Protein AF-A0A376MIZ0-F1 (afdb_monomer_lite)

Structure (mmCIF, N/CA/C/O backbone):
data_AF-A0A376MIZ0-F1
#
_entry.id   AF-A0A376MIZ0-F1
#
loop_
_atom_site.group_PDB
_atom_site.id
_atom_site.type_symbol
_atom_site.label_atom_id
_atom_site.label_alt_id
_atom_site.label_comp_id
_atom_site.label_asym_id
_atom_site.label_entity_id
_atom_site.label_seq_id
_atom_site.pdbx_PDB_ins_code
_atom_site.Cartn_x
_atom_site.Cartn_y
_atom_site.Cartn_z
_atom_site.occupancy
_atom_site.B_iso_or_equiv
_atom_site.auth_seq_id
_atom_site.auth_comp_id
_atom_site.auth_asym_id
_atom_site.auth_atom_id
_atom_site.pdbx_PDB_model_num
ATOM 1 N N . MET A 1 1 ? 4.180 -14.677 -13.595 1.00 46.12 1 MET A N 1
ATOM 2 C CA . MET A 1 1 ? 2.699 -14.597 -13.571 1.00 46.12 1 MET A CA 1
ATOM 3 C C . MET A 1 1 ? 2.126 -14.969 -12.203 1.00 46.12 1 MET A C 1
ATOM 5 O O . MET A 1 1 ? 1.047 -14.499 -11.889 1.00 46.12 1 MET A O 1
ATOM 9 N N . GLU A 1 2 ? 2.847 -15.721 -11.364 1.00 53.03 2 GLU A N 1
ATOM 10 C CA . GLU A 1 2 ? 2.392 -16.088 -10.010 1.00 53.03 2 GLU A CA 1
ATOM 11 C C . GLU A 1 2 ? 2.729 -15.031 -8.933 1.00 53.03 2 GLU A C 1
ATOM 13 O O . GLU A 1 2 ? 1.907 -14.735 -8.069 1.00 53.03 2 GLU A O 1
ATOM 18 N N . SER A 1 3 ? 3.890 -14.372 -9.033 1.00 57.34 3 SER A N 1
ATOM 19 C CA . SER A 1 3 ? 4.378 -13.381 -8.054 1.00 57.34 3 SER A CA 1
ATOM 20 C C . SER A 1 3 ? 3.458 -12.162 -7.902 1.00 57.34 3 SER A C 1
ATOM 22 O O . SER A 1 3 ? 3.214 -11.693 -6.795 1.00 57.34 3 SER A O 1
ATOM 24 N N . THR A 1 4 ? 2.871 -11.675 -8.998 1.00 62.25 4 THR A N 1
ATOM 25 C CA . THR A 1 4 ? 1.960 -10.523 -8.951 1.00 62.25 4 THR A CA 1
ATOM 26 C C . THR A 1 4 ? 0.620 -10.855 -8.300 1.00 62.25 4 THR A C 1
ATOM 28 O O . THR A 1 4 ? 0.043 -10.022 -7.607 1.00 62.25 4 THR A O 1
ATOM 31 N N . HIS A 1 5 ? 0.118 -12.071 -8.520 1.00 68.19 5 HIS A N 1
ATOM 32 C CA . HIS A 1 5 ? -1.147 -12.501 -7.933 1.00 68.19 5 HIS A CA 1
ATOM 33 C C . HIS A 1 5 ? -1.014 -12.605 -6.408 1.00 68.19 5 HIS A C 1
ATOM 35 O O . HIS A 1 5 ? -1.880 -12.133 -5.681 1.00 68.19 5 HIS A O 1
ATOM 41 N N . ARG A 1 6 ? 0.132 -13.109 -5.928 1.00 74.69 6 ARG A N 1
ATOM 42 C CA . ARG A 1 6 ? 0.477 -13.123 -4.499 1.00 74.69 6 ARG A CA 1
ATOM 43 C C . ARG A 1 6 ? 0.619 -11.729 -3.889 1.00 74.69 6 ARG A C 1
ATOM 45 O O . ARG A 1 6 ? 0.232 -11.540 -2.740 1.00 74.69 6 ARG A O 1
ATOM 52 N N . LEU A 1 7 ? 1.174 -10.765 -4.627 1.00 75.50 7 LEU A N 1
ATOM 53 C CA . LEU A 1 7 ? 1.280 -9.387 -4.144 1.00 75.50 7 LEU A CA 1
ATOM 54 C C . LEU A 1 7 ? -0.103 -8.758 -3.949 1.00 75.50 7 LEU A C 1
ATOM 56 O O . LEU A 1 7 ? -0.345 -8.133 -2.923 1.00 75.50 7 LEU A O 1
ATOM 60 N N . LEU A 1 8 ? -0.989 -8.911 -4.934 1.00 78.25 8 LEU A N 1
ATOM 61 C CA . LEU A 1 8 ? -2.359 -8.402 -4.858 1.00 78.25 8 LEU A CA 1
ATOM 62 C C . LEU A 1 8 ? -3.094 -8.984 -3.650 1.00 78.25 8 LEU A C 1
ATOM 64 O O . LEU A 1 8 ? -3.626 -8.220 -2.856 1.00 78.25 8 LEU A O 1
ATOM 68 N N . ASP A 1 9 ? -3.025 -10.302 -3.475 1.00 82.75 9 ASP A N 1
ATOM 69 C CA . ASP A 1 9 ? -3.630 -11.005 -2.341 1.00 82.75 9 ASP A CA 1
ATOM 70 C C . ASP A 1 9 ? -3.079 -10.495 -0.995 1.00 82.75 9 ASP A C 1
ATOM 72 O O . ASP A 1 9 ? -3.831 -10.183 -0.077 1.00 82.75 9 ASP A O 1
ATOM 76 N N . SER A 1 10 ? -1.762 -10.264 -0.921 1.00 81.19 10 SER A N 1
ATOM 77 C CA . SER A 1 10 ? -1.112 -9.696 0.270 1.00 81.19 10 SER A CA 1
ATOM 78 C C . SER A 1 10 ? -1.553 -8.253 0.547 1.00 81.19 10 SER A C 1
ATOM 80 O O . SER A 1 10 ? -1.752 -7.877 1.700 1.00 81.19 10 SER A O 1
ATOM 82 N N . LEU A 1 11 ? -1.709 -7.423 -0.490 1.00 81.00 11 LEU A N 1
ATOM 83 C CA . LEU A 1 11 ? -2.200 -6.049 -0.351 1.00 81.00 11 LEU A CA 1
ATOM 84 C C . LEU A 1 11 ? -3.670 -6.025 0.081 1.00 81.00 11 LEU A C 1
ATOM 86 O O . LEU A 1 11 ? -4.033 -5.197 0.912 1.00 81.00 11 LEU A O 1
ATOM 90 N N . GLU A 1 12 ? -4.502 -6.923 -0.448 1.00 84.75 12 GLU A N 1
ATOM 91 C CA . GLU A 1 12 ? -5.909 -7.053 -0.058 1.00 84.75 12 GLU A CA 1
ATOM 92 C C . GLU A 1 12 ? -6.053 -7.512 1.399 1.00 84.75 12 GLU A C 1
ATOM 94 O O . GLU A 1 12 ? -6.866 -6.944 2.130 1.00 84.75 12 GLU A O 1
ATOM 99 N N . ASP A 1 13 ? -5.212 -8.438 1.863 1.00 86.81 13 ASP A N 1
ATOM 100 C CA . ASP A 1 13 ? -5.185 -8.853 3.269 1.00 86.81 13 ASP A CA 1
ATOM 101 C C . ASP A 1 13 ? -4.728 -7.707 4.191 1.00 86.81 13 ASP A C 1
ATOM 103 O O . ASP A 1 13 ? -5.361 -7.415 5.205 1.00 86.81 13 ASP A O 1
ATOM 107 N N . ILE A 1 14 ? -3.700 -6.949 3.788 1.00 83.56 14 ILE A N 1
ATOM 108 C CA . ILE A 1 14 ? -3.256 -5.740 4.502 1.00 83.56 14 ILE A CA 1
ATOM 109 C C . ILE A 1 14 ? -4.382 -4.702 4.570 1.00 83.56 14 ILE A C 1
ATOM 111 O O . ILE A 1 14 ? -4.594 -4.116 5.629 1.00 83.56 14 ILE A O 1
ATOM 115 N N . VAL A 1 15 ? -5.127 -4.469 3.486 1.00 86.06 15 VAL A N 1
ATOM 116 C CA . VAL A 1 15 ? -6.295 -3.569 3.498 1.00 86.06 15 VAL A CA 1
ATOM 117 C C . VAL A 1 15 ? -7.353 -4.082 4.473 1.00 86.06 15 VAL A C 1
ATOM 119 O O . VAL A 1 15 ? -7.889 -3.297 5.251 1.00 86.06 15 VAL A O 1
ATOM 122 N N . ALA A 1 16 ? -7.642 -5.384 4.455 1.00 86.81 16 ALA A N 1
ATOM 123 C CA . ALA A 1 16 ? -8.669 -5.989 5.295 1.00 86.81 16 ALA A CA 1
ATOM 124 C C . ALA A 1 16 ? -8.307 -5.963 6.791 1.00 86.81 16 ALA A C 1
ATOM 126 O O . ALA A 1 16 ? -9.182 -5.751 7.630 1.00 86.81 16 ALA A O 1
ATOM 127 N N . VAL A 1 17 ? -7.027 -6.148 7.130 1.00 89.25 17 VAL A N 1
ATOM 128 C CA . VAL A 1 17 ? -6.539 -6.220 8.517 1.00 89.25 17 VAL A CA 1
ATOM 129 C C . VAL A 1 17 ? -6.159 -4.843 9.072 1.00 89.25 17 VAL A C 1
ATOM 131 O O . VAL A 1 17 ? -6.454 -4.541 10.228 1.00 89.25 17 VAL A O 1
ATOM 134 N N . LEU A 1 18 ? -5.483 -4.005 8.279 1.00 81.69 18 LEU A N 1
ATOM 135 C CA . LEU A 1 18 ? -4.916 -2.716 8.709 1.00 81.69 18 LEU A CA 1
ATOM 136 C C . LEU A 1 18 ? -5.723 -1.498 8.230 1.00 81.69 18 LEU A C 1
ATOM 138 O O . LEU A 1 18 ? -5.534 -0.408 8.774 1.00 81.69 18 LEU A O 1
ATOM 142 N N . GLY A 1 19 ? -6.614 -1.665 7.251 1.00 84.81 19 GLY A N 1
ATOM 143 C CA . GLY A 1 19 ? -7.435 -0.603 6.669 1.00 84.81 19 GLY A CA 1
ATOM 144 C C . GLY A 1 19 ? -6.806 0.070 5.442 1.00 84.81 19 GLY A C 1
ATOM 145 O O . GLY A 1 19 ? -5.594 0.272 5.359 1.00 84.81 19 GLY A O 1
ATOM 146 N N . GLU A 1 20 ? -7.650 0.489 4.497 1.00 84.19 20 GLU A N 1
ATOM 147 C CA . GLU A 1 20 ? -7.264 1.107 3.213 1.00 84.19 20 GLU A CA 1
ATOM 148 C C . GLU A 1 20 ? -6.458 2.413 3.333 1.00 84.19 20 GLU A C 1
ATOM 150 O O . GLU A 1 20 ? -5.699 2.769 2.430 1.00 84.19 20 GLU A O 1
ATOM 155 N N . SER A 1 21 ? -6.577 3.109 4.468 1.00 85.19 21 SER A N 1
ATOM 156 C CA . SER A 1 21 ? -5.849 4.349 4.767 1.00 85.19 21 SER A CA 1
ATOM 157 C C . SER A 1 21 ? -4.410 4.109 5.235 1.00 85.19 21 SER A C 1
ATOM 159 O O . SER A 1 21 ? -3.676 5.062 5.506 1.00 85.19 21 SER A O 1
ATOM 161 N N . ARG A 1 22 ? -3.990 2.846 5.378 1.00 85.25 22 ARG A N 1
ATOM 162 C CA . ARG A 1 22 ? -2.639 2.505 5.814 1.00 85.25 22 ARG A CA 1
ATOM 163 C C . ARG A 1 22 ? -1.642 2.844 4.714 1.00 85.25 22 ARG A C 1
ATOM 165 O O . ARG A 1 22 ? -1.714 2.309 3.615 1.00 85.25 22 ARG A O 1
ATOM 172 N N . TYR A 1 23 ? -0.677 3.700 5.030 1.00 84.69 23 TYR A N 1
ATOM 173 C CA . TYR A 1 23 ? 0.420 3.989 4.117 1.00 84.69 23 TYR A CA 1
ATOM 174 C C . TYR A 1 23 ? 1.345 2.776 4.009 1.00 84.69 23 TYR A C 1
ATOM 176 O O . TYR A 1 23 ? 1.861 2.294 5.023 1.00 84.69 23 TYR A O 1
ATOM 184 N N . VAL A 1 24 ? 1.550 2.295 2.788 1.00 83.50 24 VAL A N 1
ATOM 185 C CA . VAL A 1 24 ? 2.447 1.180 2.488 1.00 83.50 24 VAL A CA 1
ATOM 186 C C . VAL A 1 24 ? 3.401 1.575 1.374 1.00 83.50 24 VAL A C 1
ATOM 188 O O . VAL A 1 24 ? 3.149 2.487 0.588 1.00 83.50 24 VAL A O 1
ATOM 191 N N . VAL A 1 25 ? 4.539 0.897 1.333 1.00 81.00 25 VAL A N 1
ATOM 192 C CA . VAL A 1 25 ? 5.573 1.154 0.343 1.00 81.00 25 VAL A CA 1
ATOM 193 C C . VAL A 1 25 ? 5.833 -0.136 -0.403 1.00 81.00 25 VAL A C 1
ATOM 195 O O . VAL A 1 25 ? 6.220 -1.134 0.199 1.00 81.00 25 VAL A O 1
ATOM 198 N N . LEU A 1 26 ? 5.611 -0.101 -1.711 1.00 75.44 26 LEU A N 1
ATOM 199 C CA . LEU A 1 26 ? 5.950 -1.190 -2.607 1.00 75.44 26 LEU A CA 1
ATOM 200 C C . LEU A 1 26 ? 7.357 -0.957 -3.154 1.00 75.44 26 LEU A C 1
ATOM 202 O O . LEU A 1 26 ? 7.596 0.035 -3.846 1.00 75.44 26 LEU A O 1
ATOM 206 N N . ALA A 1 27 ? 8.275 -1.873 -2.864 1.00 68.94 27 ALA A N 1
ATOM 207 C CA . ALA A 1 27 ? 9.594 -1.902 -3.476 1.00 68.94 27 ALA A CA 1
ATOM 208 C C . ALA A 1 27 ? 9.594 -2.958 -4.584 1.00 68.94 27 ALA A C 1
ATOM 210 O O . ALA A 1 27 ? 9.311 -4.125 -4.348 1.00 68.94 27 ALA A O 1
ATOM 211 N N . ARG A 1 28 ? 9.878 -2.550 -5.819 1.00 67.94 28 ARG A N 1
ATOM 212 C CA . ARG A 1 28 ? 9.933 -3.463 -6.963 1.00 67.94 28 ARG A CA 1
ATOM 213 C C . ARG A 1 28 ? 11.366 -3.630 -7.438 1.00 67.94 28 ARG A C 1
ATOM 215 O O . ARG A 1 28 ? 11.978 -2.657 -7.884 1.00 67.94 28 ARG A O 1
ATOM 222 N N . GLU A 1 29 ? 11.840 -4.871 -7.432 1.00 63.47 29 GLU A N 1
ATOM 223 C CA . GLU A 1 29 ? 13.088 -5.275 -8.078 1.00 63.47 29 GLU A CA 1
ATOM 224 C C . GLU A 1 29 ? 12.799 -5.657 -9.537 1.00 63.47 29 GLU A C 1
ATOM 226 O O . GLU A 1 29 ? 12.462 -6.793 -9.855 1.00 63.47 29 GLU A O 1
ATOM 231 N N . LEU A 1 30 ? 12.892 -4.689 -10.453 1.00 57.28 30 LEU A N 1
ATOM 232 C CA . LEU A 1 30 ? 12.669 -4.961 -11.879 1.00 57.28 30 LEU A CA 1
ATOM 233 C C . LEU A 1 30 ? 13.917 -5.516 -12.575 1.00 57.28 30 LEU A C 1
ATOM 235 O O . LEU A 1 30 ? 13.777 -6.279 -13.521 1.00 57.28 30 LEU A O 1
ATOM 239 N N . THR A 1 31 ? 15.119 -5.142 -12.125 1.00 47.88 31 THR A N 1
ATOM 240 C CA . THR A 1 31 ? 16.434 -5.739 -12.446 1.00 47.88 31 THR A CA 1
ATOM 241 C C . THR A 1 31 ? 17.501 -5.110 -11.536 1.00 47.88 31 THR A C 1
ATOM 243 O O . THR A 1 31 ? 17.257 -4.060 -10.946 1.00 47.88 31 THR A O 1
ATOM 246 N N . LYS A 1 32 ? 18.699 -5.716 -11.495 1.00 46.38 32 LYS A N 1
ATOM 247 C CA . LYS A 1 32 ? 19.919 -5.421 -10.699 1.00 46.38 32 LYS A CA 1
ATOM 248 C C . LYS A 1 32 ? 20.431 -3.955 -10.641 1.00 46.38 32 LYS A C 1
ATOM 250 O O . LYS A 1 32 ? 21.551 -3.723 -10.195 1.00 46.38 32 LYS A O 1
ATOM 255 N N . THR A 1 33 ? 19.694 -2.971 -11.152 1.00 49.38 33 THR A N 1
ATOM 256 C CA . THR A 1 33 ? 20.069 -1.542 -11.196 1.00 49.38 33 THR A CA 1
ATOM 257 C C . THR A 1 33 ? 18.867 -0.591 -11.053 1.00 49.38 33 THR A C 1
ATOM 259 O O . THR A 1 33 ? 19.064 0.613 -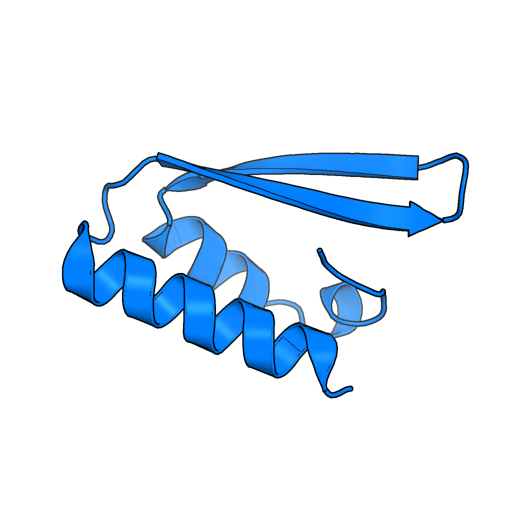10.938 1.00 49.38 33 THR A O 1
ATOM 262 N N . TRP A 1 34 ? 17.625 -1.094 -11.047 1.00 51.19 34 TRP A N 1
ATOM 263 C CA . TRP A 1 34 ? 16.417 -0.264 -10.984 1.00 51.19 34 TRP A CA 1
ATOM 264 C C . TRP A 1 34 ? 15.490 -0.739 -9.864 1.00 51.19 34 TRP A C 1
ATOM 266 O O . TRP A 1 34 ? 14.615 -1.581 -10.070 1.00 51.19 34 TRP A O 1
ATOM 276 N N . GLU A 1 35 ? 15.683 -0.157 -8.683 1.00 61.81 35 GLU A N 1
ATOM 277 C CA . GLU A 1 35 ? 14.779 -0.270 -7.538 1.00 61.81 35 GLU A CA 1
ATOM 278 C C . GLU A 1 35 ? 13.743 0.856 -7.637 1.00 61.81 35 GLU A C 1
ATOM 280 O O . GLU A 1 35 ? 14.057 2.031 -7.453 1.00 61.81 35 GLU A O 1
ATOM 285 N N . THR A 1 36 ? 12.498 0.525 -7.993 1.00 65.62 36 THR A N 1
ATOM 286 C CA . THR A 1 36 ? 11.407 1.513 -7.965 1.00 65.62 36 THR A CA 1
ATOM 287 C C . THR A 1 36 ? 10.636 1.352 -6.671 1.00 65.62 36 THR A C 1
ATOM 289 O O . THR A 1 36 ? 10.000 0.321 -6.457 1.00 65.62 36 THR A O 1
ATOM 292 N N . ILE A 1 37 ? 10.672 2.386 -5.837 1.00 73.25 37 ILE A N 1
ATOM 293 C CA . ILE A 1 37 ? 9.941 2.450 -4.576 1.00 73.25 37 ILE A CA 1
ATOM 294 C C . ILE A 1 37 ? 8.719 3.343 -4.792 1.00 73.25 37 ILE A C 1
ATOM 296 O O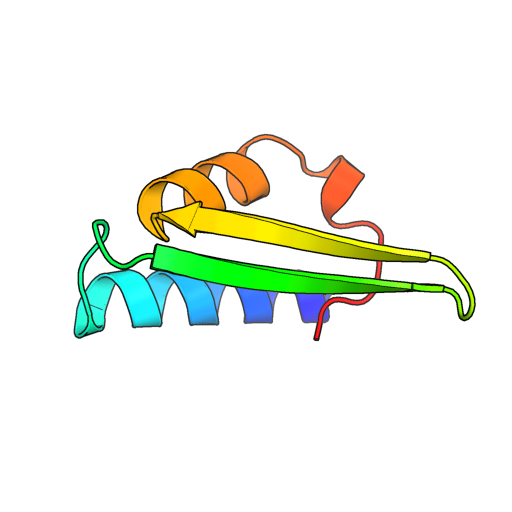 . ILE A 1 37 ? 8.859 4.512 -5.148 1.00 73.25 37 ILE A O 1
ATOM 300 N N . HIS A 1 38 ? 7.521 2.798 -4.599 1.00 78.25 38 HIS A N 1
ATOM 301 C CA . HIS A 1 38 ? 6.273 3.548 -4.691 1.00 78.25 38 HIS A CA 1
ATOM 302 C C . HIS A 1 38 ? 5.552 3.507 -3.345 1.00 78.25 38 HIS A C 1
ATOM 304 O O . HIS A 1 38 ? 5.155 2.440 -2.884 1.00 78.25 38 HIS A O 1
ATOM 310 N N . GLY A 1 39 ? 5.430 4.665 -2.698 1.00 83.25 39 GLY A N 1
ATOM 311 C CA . GLY A 1 39 ? 4.706 4.818 -1.440 1.00 83.25 39 GLY A CA 1
ATOM 312 C C . GLY A 1 39 ? 3.348 5.457 -1.682 1.00 83.25 39 GLY A C 1
ATOM 313 O O . GLY A 1 39 ? 3.287 6.553 -2.232 1.00 83.25 39 GLY A O 1
ATOM 314 N N . ALA A 1 40 ? 2.286 4.773 -1.272 1.00 85.06 40 ALA A N 1
ATOM 315 C CA . ALA A 1 40 ? 0.921 5.276 -1.329 1.00 85.06 40 ALA A CA 1
ATOM 316 C C . AL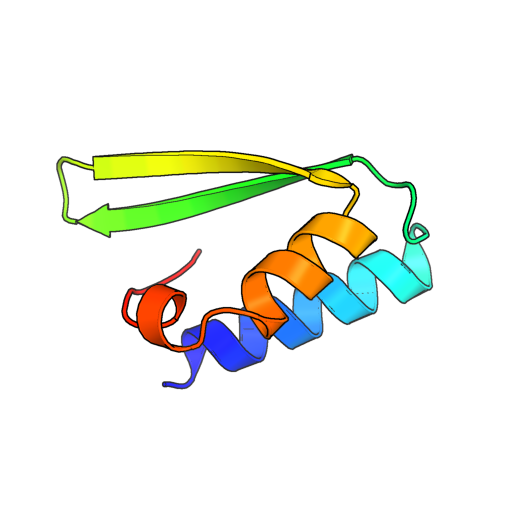A A 1 40 ? 0.064 4.569 -0.259 1.00 85.06 40 ALA A C 1
ATOM 318 O O . ALA A 1 40 ? 0.461 3.523 0.268 1.00 85.06 40 ALA A O 1
ATOM 319 N N . PRO A 1 41 ? -1.114 5.107 0.094 1.00 88.56 41 PRO A N 1
ATOM 320 C CA . PRO A 1 41 ? -2.119 4.363 0.846 1.00 88.56 41 PRO A CA 1
ATOM 321 C C . PRO A 1 41 ? -2.397 3.019 0.175 1.00 88.56 41 PRO A C 1
ATOM 323 O O . PRO A 1 41 ? -2.496 2.952 -1.047 1.00 88.56 41 PRO A O 1
ATOM 326 N N . VAL A 1 42 ? -2.541 1.948 0.952 1.00 86.25 42 VAL A N 1
ATOM 327 C CA . VAL A 1 42 ? -2.716 0.591 0.416 1.00 86.25 42 VAL A CA 1
ATOM 328 C C . VAL A 1 42 ? -3.941 0.487 -0.501 1.00 86.25 42 VAL A C 1
ATOM 330 O O . VAL A 1 42 ? -3.882 -0.227 -1.496 1.00 86.25 42 VAL A O 1
ATOM 333 N N . GLY A 1 43 ? -5.001 1.268 -0.250 1.00 84.44 43 GLY A N 1
ATOM 334 C CA . GLY A 1 43 ? -6.143 1.374 -1.163 1.00 84.44 43 GLY A CA 1
ATOM 335 C C . GLY A 1 43 ? -5.782 1.980 -2.525 1.00 84.44 43 GLY A C 1
ATOM 336 O O . GLY A 1 43 ? -6.139 1.423 -3.564 1.00 84.44 43 GLY A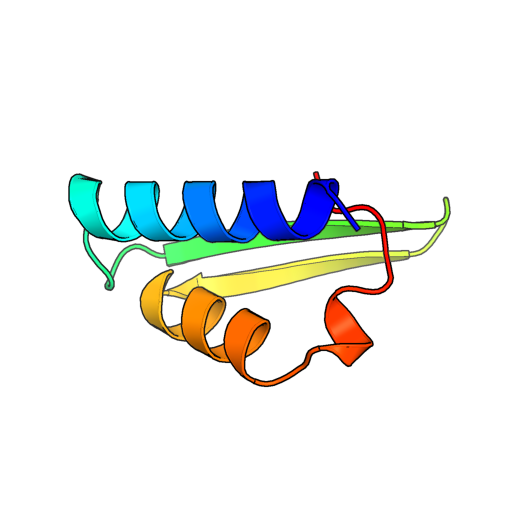 O 1
ATOM 337 N N . GLU A 1 44 ? -5.013 3.073 -2.540 1.00 85.50 44 GLU A N 1
ATOM 338 C CA . GLU A 1 44 ? -4.523 3.683 -3.785 1.00 85.50 44 GLU A CA 1
ATOM 339 C C . GLU A 1 44 ? -3.503 2.787 -4.483 1.00 85.50 44 GLU A C 1
ATOM 341 O O . GLU A 1 44 ? -3.522 2.661 -5.701 1.00 85.50 44 GLU A O 1
ATOM 346 N N . LEU A 1 45 ? -2.639 2.117 -3.723 1.00 81.94 45 LEU A N 1
ATOM 347 C CA . LEU A 1 45 ? -1.616 1.231 -4.259 1.00 81.94 45 LEU A CA 1
ATOM 348 C C . LEU A 1 45 ? -2.241 -0.024 -4.887 1.00 81.94 45 LEU A C 1
ATOM 350 O O . LEU A 1 45 ? -1.812 -0.463 -5.954 1.00 81.94 45 LEU A O 1
ATOM 354 N N . LEU A 1 46 ? -3.303 -0.558 -4.278 1.00 80.00 46 LEU A N 1
ATOM 355 C CA . LEU A 1 46 ? -4.108 -1.640 -4.837 1.00 80.00 46 LEU A CA 1
ATOM 356 C C . LEU A 1 46 ? -4.802 -1.202 -6.130 1.00 80.00 46 LEU A C 1
ATOM 358 O O . LEU A 1 46 ? -4.741 -1.930 -7.119 1.00 80.00 46 LEU A O 1
ATOM 362 N N . ALA A 1 47 ? -5.422 -0.017 -6.148 1.00 81.31 47 ALA A N 1
ATOM 363 C CA . ALA A 1 47 ? -6.027 0.550 -7.353 1.00 81.31 47 ALA A CA 1
ATOM 364 C C . ALA A 1 47 ? -4.981 0.763 -8.461 1.00 81.31 47 ALA A C 1
ATOM 366 O O . ALA A 1 47 ? -5.190 0.351 -9.598 1.00 81.31 47 ALA A O 1
ATOM 367 N N . TRP A 1 48 ? -3.808 1.283 -8.105 1.00 77.69 48 TRP A N 1
ATOM 368 C CA . TRP A 1 48 ? -2.675 1.523 -8.996 1.00 77.69 48 TRP A CA 1
ATOM 369 C C . TRP A 1 48 ? -2.105 0.233 -9.603 1.00 77.69 48 TRP A C 1
ATOM 371 O O . TRP A 1 48 ? -1.800 0.188 -10.796 1.00 77.69 48 TRP A O 1
ATOM 381 N N . VAL A 1 49 ? -1.994 -0.847 -8.818 1.00 73.50 49 VAL A N 1
ATOM 382 C CA . VAL A 1 49 ? -1.624 -2.182 -9.328 1.00 73.50 49 VAL A CA 1
ATOM 383 C C . VAL A 1 49 ? -2.764 -2.787 -10.160 1.00 73.50 49 VAL A C 1
ATOM 385 O O . VAL A 1 49 ? -2.505 -3.508 -11.134 1.00 73.50 49 VAL A O 1
ATOM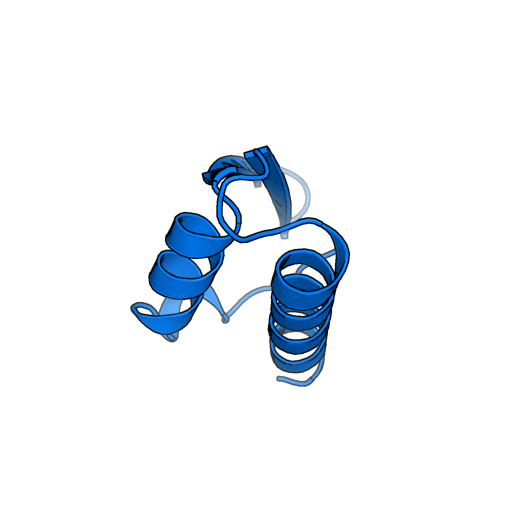 388 N N . LYS A 1 50 ? -4.027 -2.519 -9.798 1.00 73.50 50 LYS A N 1
ATOM 389 C CA . LYS A 1 50 ? -5.215 -2.990 -10.525 1.00 73.50 50 LYS A CA 1
ATOM 390 C C . LYS A 1 50 ? -5.356 -2.335 -11.904 1.00 73.50 50 LYS A C 1
ATOM 392 O O . LYS A 1 50 ? -5.678 -3.054 -12.846 1.00 73.50 50 LYS A O 1
ATOM 397 N N . GLU A 1 51 ? -5.040 -1.048 -12.035 1.00 71.38 51 GLU A N 1
ATOM 398 C CA . GLU A 1 51 ? -5.163 -0.282 -13.284 1.00 71.38 51 GLU A CA 1
ATOM 399 C C . GLU A 1 51 ? -4.162 -0.677 -14.380 1.00 71.38 51 GLU A C 1
ATOM 401 O O . GLU A 1 51 ? -4.487 -0.560 -15.559 1.00 71.38 51 GLU A O 1
ATOM 406 N N . ASP A 1 52 ? -2.960 -1.158 -14.044 1.00 62.78 52 ASP A N 1
ATOM 407 C CA . ASP A 1 52 ? -1.896 -1.322 -15.044 1.00 62.78 52 ASP A CA 1
ATOM 408 C C . ASP A 1 52 ? -1.305 -2.743 -15.046 1.00 62.78 52 ASP A C 1
ATOM 410 O O . ASP A 1 52 ? -0.336 -3.069 -14.354 1.00 62.78 52 ASP A O 1
ATOM 414 N N . GLU A 1 53 ? -1.888 -3.617 -15.871 1.00 51.78 53 GLU A N 1
ATOM 415 C CA . GLU A 1 53 ? -1.404 -4.987 -16.096 1.00 51.78 53 GLU A CA 1
ATOM 416 C C . GLU A 1 53 ? 0.011 -5.031 -16.702 1.00 51.78 53 GLU A C 1
ATOM 418 O O . GLU A 1 53 ? 0.769 -5.968 -16.446 1.00 51.78 53 GLU A O 1
ATOM 423 N N . ASN A 1 54 ? 0.422 -3.988 -17.435 1.00 51.28 54 ASN A N 1
ATOM 424 C CA . ASN A 1 54 ? 1.781 -3.883 -17.969 1.00 51.28 54 ASN A CA 1
ATOM 425 C C . ASN A 1 54 ? 2.821 -3.595 -16.874 1.00 51.28 54 ASN A C 1
ATOM 427 O O . ASN A 1 54 ? 3.992 -3.930 -17.052 1.00 51.28 54 ASN A O 1
ATOM 431 N N . ARG A 1 55 ? 2.420 -3.074 -15.703 1.00 53.31 55 ARG A N 1
ATOM 432 C CA . ARG A 1 55 ? 3.316 -2.914 -14.538 1.00 53.31 55 ARG A CA 1
ATOM 433 C C . ARG A 1 55 ? 3.543 -4.204 -13.759 1.00 53.31 55 ARG A C 1
ATOM 435 O O . ARG A 1 55 ? 4.500 -4.261 -12.989 1.00 53.31 55 ARG A O 1
ATOM 442 N N . ARG A 1 56 ? 2.712 -5.225 -13.992 1.00 52.78 56 ARG A N 1
ATOM 443 C CA . ARG A 1 56 ? 2.808 -6.577 -13.412 1.00 52.78 56 ARG A CA 1
ATOM 444 C C . ARG A 1 56 ? 3.835 -7.461 -14.129 1.00 52.78 56 ARG A C 1
ATOM 446 O O . ARG A 1 56 ? 4.148 -8.550 -13.655 1.00 52.78 56 ARG A O 1
ATOM 453 N N . LYS A 1 57 ? 4.389 -7.008 -15.262 1.00 48.25 57 LYS A N 1
ATOM 454 C CA . LYS A 1 57 ? 5.530 -7.658 -15.920 1.00 48.25 57 LYS A CA 1
ATOM 455 C C . LYS A 1 57 ? 6.840 -7.280 -15.219 1.00 48.25 57 LYS A C 1
ATOM 457 O O . LYS A 1 57 ? 7.565 -6.399 -15.662 1.00 48.25 57 LYS A O 1
AT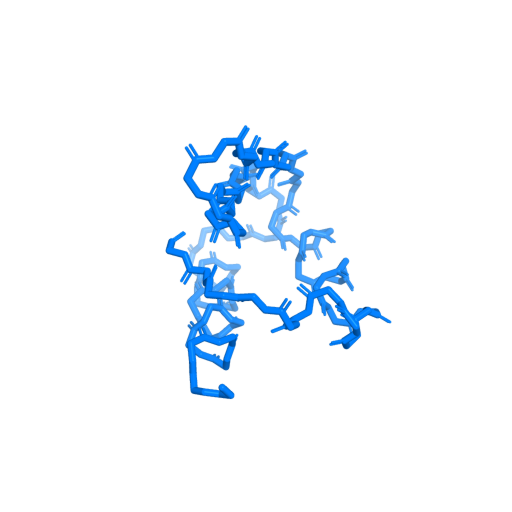OM 462 N N . GLY A 1 58 ? 7.124 -7.963 -14.119 1.00 49.75 58 GLY A N 1
ATOM 463 C CA . GLY A 1 58 ? 8.373 -7.882 -13.362 1.00 49.75 58 GLY A CA 1
ATOM 464 C C . GLY A 1 58 ? 8.193 -8.589 -12.024 1.00 49.75 58 GLY A C 1
ATOM 465 O O . GLY A 1 58 ? 7.116 -8.490 -11.439 1.00 49.75 58 GLY A O 1
ATOM 466 N N . GLU A 1 59 ? 9.194 -9.342 -11.575 1.00 47.53 59 GLU A N 1
ATOM 467 C CA . GLU A 1 59 ? 9.183 -9.968 -10.245 1.00 47.53 59 GLU A CA 1
ATOM 468 C C . GLU A 1 59 ? 8.985 -8.875 -9.174 1.00 47.53 59 GLU A C 1
ATOM 470 O O . GLU A 1 59 ? 9.591 -7.806 -9.241 1.00 47.53 59 GLU A O 1
ATOM 475 N N . MET A 1 60 ? 8.068 -9.098 -8.232 1.00 54.19 60 MET A N 1
ATOM 476 C CA . MET A 1 60 ? 7.757 -8.166 -7.142 1.00 54.19 60 MET A CA 1
ATOM 477 C C . MET A 1 60 ? 7.995 -8.903 -5.823 1.00 54.19 60 MET A C 1
ATOM 479 O O . MET A 1 60 ? 7.510 -10.028 -5.674 1.00 54.19 60 MET A O 1
ATOM 483 N N . TYR A 1 61 ? 8.747 -8.279 -4.914 1.00 52.03 61 TYR A N 1
ATOM 484 C CA . TYR A 1 61 ? 9.106 -8.801 -3.593 1.00 52.03 61 TYR A CA 1
ATOM 485 C C . TYR A 1 61 ? 8.490 -7.948 -2.489 1.00 52.03 61 TYR A C 1
ATOM 487 O O . TYR A 1 61 ? 8.331 -6.727 -2.713 1.00 52.03 61 TYR A O 1
#

Secondary structure (DSSP, 8-state):
-HHHHHHHHHHHHHHHHH-TT-EEEEEEEEETTEEEEEEEEHHHHHHHHHH-GGGGSS---

Foldseek 3Di:
DVQLVVVLVVLVVCCVPVNQQDWDWWWFPQDPPDTDIDIDRSVVVSVVSVVDPVVVPGHGD

Radius of gyration: 11.25 Å; chains: 1; bounding box: 29×21×27 Å

pLDDT: mean 71.0, std 14.09, range [46.12, 89.25]

Sequence (61 aa):
MESTHRLLDSLEDIVAVLGESRYVVLARELTKTWETIHGAPVGELLAWVKEDENRRKGEMY

InterPro domains:
  IPR014776 Tetrapyrrole methylase, subdomain 2 [G3DSA:3.30.950.10] (1-61)
  IPR035996 Tetrapyrrole methylase superfamily [SSF53790] (1-59)

Organism: Escherichia coli (NCBI:txid562)